Protein AF-A0A561UF51-F1 (afdb_monomer_lite)

Secondary structure (DSSP, 8-state):
------------------SS-SSHHHHHHHHHHHHHHHHHHHHHHHHHTTTTT---HHHHHHHHHHHHHHHHHHTTSTT-HHHHHHHHHHHHHHHHHHTTSPP--HHHHHHHHHHHHHHHH--

Organism: NCBI:txid281105

Structure (mmCIF, N/CA/C/O backbone):
data_AF-A0A561UF51-F1
#
_entry.id   AF-A0A561UF51-F1
#
loop_
_atom_site.group_PDB
_atom_site.id
_at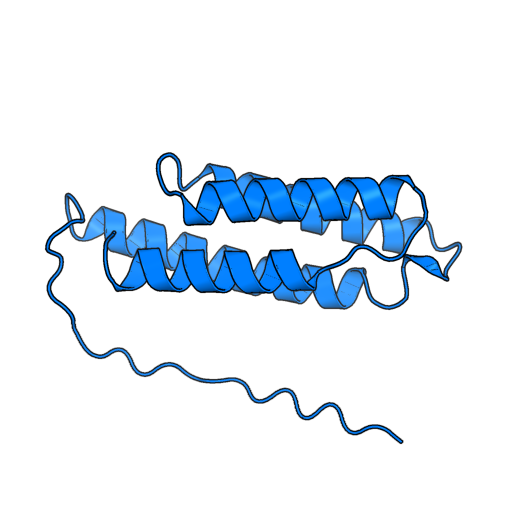om_site.type_symbol
_atom_site.label_atom_id
_atom_site.label_alt_id
_atom_site.label_comp_id
_atom_sit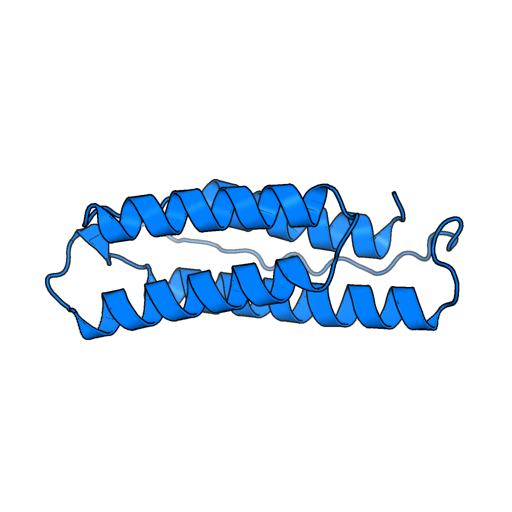e.label_asym_id
_atom_site.label_entity_id
_atom_site.label_seq_id
_atom_site.pdbx_PDB_ins_code
_atom_site.Cartn_x
_atom_site.Cartn_y
_atom_site.Cartn_z
_atom_site.occupancy
_atom_site.B_iso_or_equiv
_atom_site.auth_seq_id
_atom_site.auth_comp_id
_atom_site.auth_asym_id
_atom_site.auth_atom_id
_atom_site.pdbx_PDB_model_num
ATOM 1 N N . MET A 1 1 ? -5.240 -25.167 14.146 1.00 34.94 1 MET A N 1
ATOM 2 C CA . MET A 1 1 ? -3.819 -24.796 13.967 1.00 34.94 1 MET A CA 1
ATOM 3 C C . MET A 1 1 ? -3.512 -24.758 12.472 1.00 34.94 1 MET A C 1
ATOM 5 O O . MET A 1 1 ? -3.312 -25.808 11.881 1.00 34.94 1 MET A O 1
ATOM 9 N N . ARG A 1 2 ? -3.566 -23.586 11.826 1.00 43.59 2 ARG A N 1
ATOM 10 C CA . ARG A 1 2 ? -3.136 -23.414 10.426 1.00 43.59 2 ARG A CA 1
ATOM 11 C C . ARG A 1 2 ? -1.744 -22.797 10.464 1.00 43.59 2 ARG A C 1
ATOM 13 O O . ARG A 1 2 ? -1.592 -21.676 10.934 1.00 43.59 2 ARG A O 1
ATOM 20 N N . ARG A 1 3 ? -0.732 -23.563 10.059 1.00 45.59 3 ARG A N 1
ATOM 21 C CA . ARG A 1 3 ? 0.633 -23.061 9.895 1.00 45.59 3 ARG A CA 1
ATOM 22 C C . ARG A 1 3 ? 0.652 -22.204 8.632 1.00 45.59 3 ARG A C 1
ATOM 24 O O . ARG A 1 3 ? 0.570 -22.743 7.536 1.00 45.59 3 ARG A O 1
ATOM 31 N N . LEU A 1 4 ? 0.706 -20.887 8.793 1.00 52.00 4 LEU A N 1
ATOM 32 C CA . LEU A 1 4 ? 1.064 -19.978 7.709 1.00 52.00 4 LEU A CA 1
ATOM 33 C C . LEU A 1 4 ? 2.584 -20.063 7.551 1.00 52.00 4 LEU A C 1
ATOM 35 O O . LEU A 1 4 ? 3.334 -19.411 8.269 1.00 52.00 4 LEU A O 1
ATOM 39 N N . ALA A 1 5 ? 3.035 -20.956 6.674 1.00 47.91 5 ALA A N 1
ATOM 40 C CA . ALA A 1 5 ? 4.410 -20.974 6.202 1.00 47.91 5 ALA A CA 1
ATOM 41 C C . ALA A 1 5 ? 4.542 -19.901 5.111 1.00 47.91 5 ALA A C 1
ATOM 43 O O . ALA A 1 5 ? 4.355 -20.181 3.931 1.00 47.91 5 ALA A O 1
ATOM 44 N N . GLY A 1 6 ? 4.789 -18.656 5.519 1.00 39.03 6 GLY A N 1
ATOM 45 C CA . GLY A 1 6 ? 5.197 -17.589 4.607 1.00 39.03 6 GLY A CA 1
ATOM 46 C C . GLY A 1 6 ? 6.675 -17.766 4.273 1.00 39.03 6 GLY A C 1
ATOM 47 O O . GLY A 1 6 ? 7.535 -17.391 5.064 1.00 39.03 6 GLY A O 1
ATOM 48 N N . GLY A 1 7 ? 6.971 -18.411 3.145 1.00 41.28 7 GLY A N 1
ATOM 49 C CA . GLY A 1 7 ? 8.329 -18.503 2.617 1.00 41.28 7 GLY A CA 1
ATOM 50 C C . GLY A 1 7 ? 8.749 -17.162 2.023 1.00 41.28 7 GLY A C 1
ATOM 51 O O . GLY A 1 7 ? 8.108 -16.672 1.099 1.00 41.28 7 GLY A O 1
ATOM 52 N N . VAL A 1 8 ? 9.824 -16.574 2.545 1.00 52.50 8 VAL A N 1
ATOM 53 C CA . VAL A 1 8 ? 10.473 -15.402 1.948 1.00 52.50 8 VAL A CA 1
ATOM 54 C C . VAL A 1 8 ? 11.267 -15.891 0.738 1.00 52.50 8 VAL A C 1
ATOM 56 O O . VAL A 1 8 ? 12.303 -16.539 0.890 1.00 52.50 8 VAL A O 1
ATOM 59 N N . ALA A 1 9 ? 10.769 -15.630 -0.469 1.00 51.19 9 ALA A N 1
ATOM 60 C CA . ALA A 1 9 ? 11.519 -15.889 -1.690 1.00 51.19 9 ALA A CA 1
ATOM 61 C C . ALA A 1 9 ? 12.584 -14.793 -1.863 1.00 51.19 9 ALA A C 1
ATOM 63 O O . ALA A 1 9 ? 12.288 -13.680 -2.290 1.00 51.19 9 ALA A O 1
ATOM 64 N N . LEU A 1 10 ? 13.834 -15.099 -1.510 1.00 53.19 10 LEU A N 1
ATOM 65 C CA . LEU A 1 10 ? 14.988 -14.273 -1.865 1.00 53.19 10 LEU A CA 1
ATOM 66 C C . LEU A 1 10 ? 15.264 -14.452 -3.365 1.00 53.19 10 LEU A C 1
ATOM 68 O O . LEU A 1 10 ? 15.810 -15.473 -3.784 1.00 53.19 10 LEU A O 1
ATOM 72 N N . LEU A 1 11 ? 14.857 -13.480 -4.182 1.00 56.28 11 LEU A N 1
ATOM 73 C CA . LEU A 1 11 ? 15.161 -13.459 -5.613 1.00 56.28 11 LEU A CA 1
ATOM 74 C C . LEU A 1 11 ? 16.649 -13.139 -5.819 1.00 56.28 11 LEU A C 1
ATOM 76 O O . LEU A 1 11 ? 17.132 -12.069 -5.449 1.00 56.28 11 LEU A O 1
ATOM 80 N N . ALA A 1 12 ? 17.378 -14.087 -6.408 1.00 44.81 12 ALA A N 1
ATOM 81 C CA . ALA A 1 12 ? 18.753 -13.897 -6.849 1.00 44.81 12 ALA A CA 1
ATOM 82 C C . ALA A 1 12 ? 18.795 -12.901 -8.021 1.00 44.81 12 ALA A C 1
ATOM 84 O O . ALA A 1 12 ? 18.121 -13.096 -9.032 1.00 44.81 12 ALA A O 1
ATOM 85 N N . LEU A 1 13 ? 19.601 -11.843 -7.890 1.00 52.44 13 LEU A N 1
ATOM 86 C CA . LEU A 1 13 ? 19.867 -10.880 -8.959 1.00 52.44 13 LEU A CA 1
ATOM 87 C C . LEU A 1 13 ? 20.681 -11.548 -10.075 1.00 52.44 13 LEU A C 1
ATOM 89 O O . LEU A 1 13 ? 21.902 -11.666 -9.982 1.00 52.44 13 LEU A O 1
ATOM 93 N N . VAL A 1 14 ? 20.003 -11.967 -11.142 1.00 51.81 14 VAL A N 1
ATOM 94 C CA . VAL A 1 14 ? 20.636 -12.320 -12.417 1.00 51.81 14 VAL A CA 1
ATOM 95 C C . VAL A 1 14 ? 20.596 -11.073 -13.294 1.00 51.81 14 VAL A C 1
ATOM 97 O O . VAL A 1 14 ? 19.526 -10.541 -13.576 1.00 51.81 14 VAL A O 1
ATOM 100 N N . GLY A 1 15 ? 21.773 -10.565 -13.664 1.00 57.12 15 GLY A N 1
ATOM 101 C CA . GLY A 1 15 ? 21.909 -9.350 -14.463 1.00 57.12 15 GLY A CA 1
ATOM 102 C C . GLY A 1 15 ? 21.207 -9.480 -15.813 1.00 57.12 15 GLY A C 1
ATOM 103 O O . GLY A 1 15 ? 21.576 -10.328 -16.623 1.00 57.12 15 GLY A O 1
ATOM 104 N N . ALA A 1 16 ? 20.227 -8.613 -16.060 1.00 44.12 16 ALA A N 1
ATOM 105 C CA . ALA A 1 16 ? 19.596 -8.434 -17.357 1.00 44.12 16 ALA A CA 1
ATOM 106 C C . ALA A 1 16 ? 19.846 -7.001 -17.841 1.00 44.12 16 ALA A C 1
ATOM 108 O O . ALA A 1 16 ? 19.808 -6.040 -17.072 1.00 44.12 16 ALA A O 1
ATOM 109 N N . ALA A 1 17 ? 20.195 -6.894 -19.119 1.00 45.38 17 ALA A N 1
ATOM 110 C CA . ALA A 1 17 ? 20.582 -5.669 -19.795 1.00 45.38 17 ALA A CA 1
ATOM 111 C C . ALA A 1 17 ? 19.557 -4.542 -19.585 1.00 45.38 17 ALA A C 1
ATOM 113 O O . ALA A 1 17 ? 18.378 -4.701 -19.880 1.00 45.38 17 ALA A O 1
ATOM 114 N N . LEU A 1 18 ? 20.044 -3.384 -19.130 1.00 48.47 18 LEU A N 1
ATOM 115 C CA . LEU A 1 18 ? 19.302 -2.135 -18.912 1.00 48.47 18 LEU A CA 1
ATOM 116 C C . LEU A 1 18 ? 18.869 -1.468 -20.237 1.00 48.47 18 LEU A C 1
ATOM 118 O O . LEU A 1 18 ? 19.109 -0.280 -20.449 1.00 48.47 18 LEU A O 1
ATOM 122 N N . VAL A 1 19 ? 18.245 -2.205 -21.154 1.00 45.69 19 VAL A N 1
ATOM 123 C CA . VAL A 1 19 ? 17.641 -1.634 -22.366 1.00 45.69 19 VAL A CA 1
ATOM 124 C C . VAL A 1 19 ? 16.275 -1.042 -22.016 1.00 45.69 19 VAL A C 1
ATOM 126 O O . VAL A 1 19 ? 15.239 -1.598 -22.337 1.00 45.69 19 VAL A O 1
ATOM 129 N N . GLY A 1 20 ? 16.274 0.083 -21.296 1.00 46.59 20 GLY A N 1
ATOM 130 C CA . GLY A 1 20 ? 15.031 0.799 -20.978 1.00 46.59 20 GLY A CA 1
ATOM 131 C C . GLY A 1 20 ? 15.117 1.844 -19.866 1.00 46.59 20 GLY A C 1
ATOM 132 O O . GLY A 1 20 ? 14.272 2.732 -19.804 1.00 46.59 20 GLY A O 1
ATOM 133 N N . CYS A 1 21 ? 16.145 1.812 -19.011 1.00 49.78 21 CYS A N 1
ATOM 134 C CA . CYS A 1 21 ? 16.376 2.887 -18.044 1.00 49.78 21 CYS A CA 1
ATOM 135 C C . CYS A 1 21 ? 17.340 3.923 -18.625 1.00 49.78 21 CYS A C 1
ATOM 137 O O . CYS A 1 21 ? 18.537 3.669 -18.762 1.00 49.78 21 CYS A O 1
ATOM 139 N N . SER A 1 22 ? 16.835 5.123 -18.904 1.00 52.09 22 SER A N 1
ATOM 140 C CA . SER A 1 22 ? 17.671 6.316 -19.012 1.00 52.09 22 SER A CA 1
ATOM 141 C C . SER A 1 22 ? 18.477 6.463 -17.714 1.00 52.09 22 SER A C 1
ATOM 143 O O . SER A 1 22 ? 17.954 6.883 -16.689 1.00 52.09 22 SER A O 1
ATOM 145 N N . SER A 1 23 ? 19.761 6.094 -17.761 1.00 55.84 23 SER A N 1
ATOM 146 C CA . SER A 1 23 ? 20.752 6.091 -16.670 1.00 55.84 23 SER A CA 1
ATOM 147 C C . SER A 1 23 ? 20.546 5.059 -15.542 1.00 55.84 23 SER A C 1
ATOM 149 O O . SER A 1 23 ? 19.453 4.853 -15.019 1.00 55.84 23 SER A O 1
ATOM 151 N N . ALA A 1 24 ? 21.652 4.456 -15.089 1.00 63.53 24 ALA A N 1
ATOM 152 C CA . ALA A 1 24 ? 21.702 3.573 -13.915 1.00 63.53 24 ALA A CA 1
ATOM 153 C C . ALA A 1 24 ? 21.112 4.222 -12.643 1.00 63.53 24 ALA A C 1
ATOM 155 O O . ALA A 1 24 ? 20.600 3.526 -11.769 1.00 63.53 24 ALA A O 1
ATOM 156 N N . GLN A 1 25 ? 21.125 5.557 -12.568 1.00 66.75 25 GLN A N 1
ATOM 157 C CA . GLN A 1 25 ? 20.526 6.343 -11.490 1.00 66.75 25 GLN A CA 1
ATOM 158 C C . GLN A 1 25 ? 19.020 6.073 -11.349 1.00 66.75 25 GLN A C 1
ATOM 160 O O . GLN A 1 25 ? 18.518 5.931 -10.236 1.00 66.75 25 GLN A O 1
ATOM 165 N N . GLN A 1 26 ? 18.301 5.956 -12.469 1.00 69.31 26 GLN A N 1
ATOM 166 C CA . GLN A 1 26 ? 16.856 5.741 -12.469 1.00 69.31 26 GLN A CA 1
ATOM 167 C C . GLN A 1 26 ? 16.493 4.315 -12.046 1.00 69.31 26 GLN A C 1
ATOM 169 O O . GLN A 1 26 ? 15.541 4.129 -11.290 1.00 69.31 26 GLN A O 1
ATOM 174 N N . ALA A 1 27 ? 17.294 3.324 -12.443 1.00 72.50 27 ALA A N 1
ATOM 175 C CA . ALA A 1 27 ? 17.143 1.948 -11.972 1.00 72.50 27 ALA A CA 1
ATOM 176 C C . ALA A 1 27 ? 17.362 1.843 -10.451 1.00 72.50 27 ALA A C 1
ATOM 178 O O . ALA A 1 27 ? 16.579 1.201 -9.753 1.00 72.50 27 ALA A O 1
ATOM 179 N N . VAL A 1 28 ? 18.368 2.544 -9.910 1.00 78.06 28 VAL A N 1
ATOM 180 C CA . VAL A 1 28 ? 18.611 2.617 -8.457 1.00 78.06 28 VAL A CA 1
ATOM 181 C C . VAL A 1 28 ? 17.444 3.294 -7.728 1.00 78.06 28 VAL A C 1
ATOM 183 O O . VAL A 1 28 ? 17.007 2.802 -6.686 1.00 78.06 28 VAL A O 1
ATOM 186 N N . SER A 1 29 ? 16.897 4.386 -8.271 1.00 80.62 29 SER A N 1
ATOM 187 C CA . SER A 1 29 ? 15.708 5.042 -7.712 1.00 80.62 29 SER A CA 1
ATOM 188 C C . SER A 1 29 ? 14.466 4.143 -7.753 1.00 80.62 29 SER A C 1
ATOM 190 O O . SER A 1 29 ? 13.758 4.069 -6.752 1.00 80.62 29 SER A O 1
ATOM 192 N N . CYS A 1 30 ? 14.233 3.420 -8.855 1.00 81.31 30 CYS A N 1
ATOM 193 C CA . CYS A 1 30 ? 13.125 2.464 -8.982 1.00 81.31 30 CYS A CA 1
ATOM 194 C C . CYS A 1 30 ? 13.263 1.337 -7.956 1.00 81.31 30 CYS A C 1
ATOM 196 O O . CYS A 1 30 ? 12.332 1.078 -7.202 1.00 81.31 30 CYS A O 1
ATOM 198 N N . GLY A 1 31 ? 14.452 0.732 -7.849 1.00 82.50 31 GLY A N 1
ATOM 199 C CA . GLY A 1 31 ? 14.730 -0.324 -6.876 1.00 82.50 31 GLY A CA 1
ATOM 200 C C . GLY A 1 31 ? 14.538 0.135 -5.429 1.00 82.50 31 GLY A C 1
ATOM 201 O O . GLY A 1 31 ? 13.921 -0.572 -4.636 1.00 82.50 31 GLY A O 1
ATOM 202 N N . LYS A 1 32 ? 14.989 1.348 -5.080 1.00 86.25 32 LYS A N 1
ATOM 203 C CA . LYS A 1 32 ? 14.767 1.913 -3.740 1.00 86.25 32 LYS A CA 1
ATOM 204 C C . LYS A 1 32 ? 13.280 2.111 -3.440 1.00 86.25 32 LYS A C 1
ATOM 206 O O . LYS A 1 32 ? 12.844 1.786 -2.338 1.00 86.25 32 LYS A O 1
ATOM 211 N N . THR A 1 33 ? 12.509 2.615 -4.402 1.00 87.25 33 THR A N 1
ATOM 212 C CA . THR A 1 33 ? 11.056 2.753 -4.245 1.00 87.25 33 THR A CA 1
ATOM 213 C C . THR A 1 33 ? 10.370 1.387 -4.169 1.00 87.25 33 THR A C 1
ATOM 215 O O . THR A 1 33 ? 9.515 1.207 -3.314 1.00 87.25 33 THR A O 1
ATOM 218 N N . ALA A 1 34 ? 10.782 0.397 -4.965 1.00 86.44 34 ALA A N 1
ATOM 219 C CA . ALA A 1 34 ? 10.243 -0.963 -4.896 1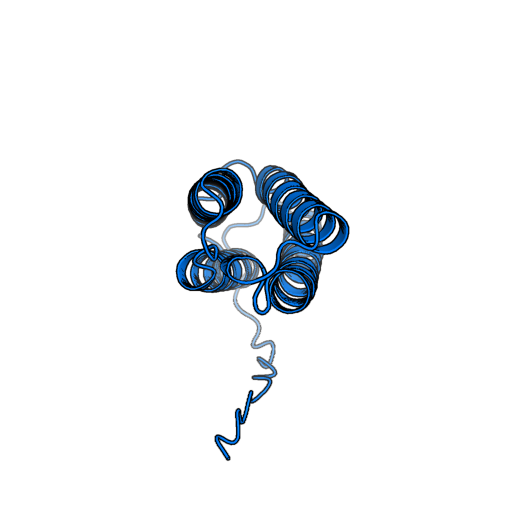.00 86.44 34 ALA A CA 1
ATOM 220 C C . ALA A 1 34 ? 10.490 -1.624 -3.525 1.00 86.44 34 ALA A C 1
ATOM 222 O O . ALA A 1 34 ? 9.597 -2.272 -2.988 1.00 86.44 34 ALA A O 1
ATOM 223 N N . ILE A 1 35 ? 11.665 -1.415 -2.918 1.00 86.62 35 ILE A N 1
ATOM 224 C CA . ILE A 1 35 ? 11.954 -1.880 -1.548 1.00 86.62 35 ILE A CA 1
ATOM 225 C C . ILE A 1 35 ? 11.062 -1.168 -0.522 1.00 86.62 35 ILE A C 1
ATOM 227 O O . ILE A 1 35 ? 10.559 -1.813 0.395 1.00 86.62 35 ILE A O 1
ATOM 231 N N . SER A 1 36 ? 10.854 0.144 -0.678 1.00 89.62 36 SER A N 1
ATOM 232 C CA . SER A 1 36 ? 9.946 0.920 0.182 1.00 89.62 36 SER A CA 1
ATOM 233 C C . SER A 1 36 ? 8.517 0.375 0.106 1.00 89.62 36 SER A C 1
ATOM 235 O O . SER A 1 36 ? 7.931 0.049 1.132 1.00 89.62 36 SER A O 1
ATOM 237 N N . ILE A 1 37 ? 8.020 0.141 -1.112 1.00 89.12 37 ILE A N 1
ATOM 238 C CA . ILE A 1 37 ? 6.714 -0.470 -1.389 1.00 89.12 37 ILE A CA 1
ATOM 239 C C . ILE A 1 37 ? 6.596 -1.849 -0.731 1.00 89.12 37 ILE A C 1
ATOM 241 O O . ILE A 1 37 ? 5.587 -2.136 -0.094 1.00 89.12 37 ILE A O 1
ATOM 245 N N . ALA A 1 38 ? 7.619 -2.701 -0.844 1.00 89.50 38 ALA A N 1
ATOM 246 C CA . ALA A 1 38 ? 7.605 -4.024 -0.221 1.00 89.50 38 ALA A CA 1
ATOM 247 C C . ALA A 1 38 ? 7.507 -3.942 1.314 1.00 89.50 38 ALA A C 1
ATOM 249 O O . ALA A 1 38 ? 6.736 -4.689 1.917 1.00 89.50 38 ALA A O 1
ATOM 250 N N . GLY A 1 39 ? 8.244 -3.016 1.939 1.00 90.12 39 GLY A N 1
ATOM 251 C CA . GLY A 1 39 ? 8.131 -2.746 3.376 1.00 90.12 39 GLY A CA 1
ATOM 252 C C . GLY A 1 39 ? 6.744 -2.230 3.764 1.00 90.12 39 GLY A C 1
ATOM 253 O O . GLY A 1 39 ? 6.139 -2.724 4.711 1.00 90.12 39 GLY A O 1
ATOM 254 N N . ASP A 1 40 ? 6.193 -1.310 2.976 1.00 91.56 40 ASP A N 1
ATOM 255 C CA . ASP A 1 40 ? 4.876 -0.718 3.215 1.00 91.56 40 ASP A CA 1
ATOM 256 C C . ASP A 1 40 ? 3.734 -1.736 3.079 1.00 91.56 40 ASP A C 1
ATOM 258 O O . ASP A 1 40 ? 2.780 -1.700 3.856 1.00 91.56 40 ASP A O 1
ATOM 262 N N . VAL A 1 41 ? 3.830 -2.688 2.143 1.00 92.31 41 VAL A N 1
ATOM 263 C CA . VAL A 1 41 ? 2.883 -3.814 2.031 1.00 92.31 41 VAL A CA 1
ATOM 264 C C . VAL A 1 41 ? 2.948 -4.714 3.268 1.00 92.31 41 VAL A C 1
ATOM 266 O O . VAL A 1 41 ? 1.917 -5.219 3.720 1.00 92.31 41 VAL A O 1
ATOM 269 N N . GLN A 1 42 ? 4.137 -4.894 3.843 1.00 90.94 42 GLN A N 1
ATOM 270 C CA . GLN A 1 42 ? 4.331 -5.690 5.052 1.00 90.94 42 GLN A CA 1
ATOM 271 C C . GLN A 1 42 ? 3.689 -5.009 6.273 1.00 90.94 42 GLN A C 1
ATOM 273 O O . GLN A 1 42 ? 2.851 -5.617 6.945 1.00 90.94 42 GLN A O 1
ATOM 278 N N . ASP A 1 43 ? 3.974 -3.719 6.478 1.00 89.38 43 ASP A N 1
ATOM 279 C CA . ASP A 1 43 ? 3.351 -2.887 7.520 1.00 89.38 43 ASP A CA 1
ATOM 280 C C . ASP A 1 43 ? 1.817 -2.835 7.365 1.00 89.38 43 ASP A C 1
ATOM 282 O O . ASP A 1 43 ? 1.048 -2.878 8.339 1.00 89.38 43 ASP A O 1
ATOM 286 N N . LEU A 1 44 ? 1.341 -2.775 6.119 1.00 91.56 44 LEU A N 1
ATOM 287 C CA . LEU A 1 44 ? -0.078 -2.815 5.797 1.00 91.56 44 LEU A CA 1
ATOM 288 C C . LEU A 1 44 ? -0.719 -4.146 6.213 1.00 91.56 44 LEU A C 1
ATOM 290 O O . LEU A 1 44 ? -1.773 -4.127 6.849 1.00 91.56 44 LEU A O 1
ATOM 294 N N . GLY A 1 45 ? -0.092 -5.285 5.913 1.00 91.12 45 GLY A N 1
ATOM 295 C CA . GLY A 1 45 ? -0.585 -6.606 6.320 1.00 91.12 45 GLY A CA 1
ATOM 296 C C . GLY A 1 45 ? -0.740 -6.741 7.839 1.00 91.12 45 GLY A C 1
ATOM 297 O O . GLY A 1 45 ? -1.781 -7.195 8.337 1.00 91.12 45 GLY A O 1
ATOM 298 N N . ASP A 1 46 ? 0.250 -6.259 8.588 1.00 89.88 46 ASP A N 1
ATOM 299 C CA . ASP A 1 46 ? 0.242 -6.293 10.052 1.00 89.88 46 ASP A CA 1
ATOM 300 C C . ASP A 1 46 ? -0.846 -5.389 10.650 1.00 89.88 46 ASP A C 1
ATOM 302 O O . ASP A 1 46 ? -1.560 -5.767 11.592 1.00 89.88 46 ASP A O 1
ATOM 306 N N . SER A 1 47 ? -1.023 -4.189 10.089 1.00 89.81 47 SER A N 1
ATOM 307 C CA . SER A 1 47 ? -2.054 -3.256 10.551 1.00 89.81 47 SER A CA 1
ATOM 308 C C . SER A 1 47 ? -3.467 -3.747 10.212 1.00 89.81 47 SER A C 1
ATOM 310 O O . SER A 1 47 ? -4.342 -3.717 11.084 1.00 89.81 47 SER A O 1
ATOM 312 N N . ALA A 1 48 ? -3.673 -4.266 8.997 1.00 88.00 48 ALA A N 1
ATOM 313 C CA . ALA A 1 48 ? -4.969 -4.690 8.470 1.00 88.00 48 ALA A CA 1
ATOM 314 C C . ALA A 1 48 ? -5.476 -6.011 9.062 1.00 88.00 48 ALA A C 1
ATOM 316 O O . ALA A 1 48 ? -6.642 -6.368 8.874 1.00 88.00 48 ALA A O 1
ATOM 317 N N . THR A 1 49 ? -4.639 -6.761 9.780 1.00 86.81 49 THR A N 1
ATOM 318 C CA . THR A 1 49 ? -5.054 -8.017 10.413 1.00 86.81 49 THR A CA 1
ATOM 319 C C . THR A 1 49 ? -6.267 -7.790 11.326 1.00 86.81 49 THR A C 1
ATOM 321 O O . THR A 1 49 ? -6.197 -7.065 12.320 1.00 86.81 49 THR A O 1
ATOM 324 N N . ASN A 1 50 ? -7.392 -8.428 10.974 1.00 81.94 50 ASN A N 1
ATOM 325 C CA . ASN A 1 50 ? -8.699 -8.325 11.636 1.00 81.94 50 ASN A CA 1
ATOM 326 C C . ASN A 1 50 ? -9.310 -6.910 11.705 1.00 81.94 50 ASN A C 1
ATOM 328 O O . ASN A 1 50 ? -10.230 -6.686 12.492 1.00 81.94 50 ASN A O 1
ATOM 332 N N . VAL A 1 51 ? -8.858 -5.956 10.886 1.00 84.19 51 VAL A N 1
ATOM 333 C CA . VAL A 1 51 ? -9.320 -4.559 10.955 1.00 84.19 51 VAL A CA 1
ATOM 334 C C . VAL A 1 51 ? -10.822 -4.398 10.667 1.00 84.19 51 VAL A C 1
ATOM 336 O O . VAL A 1 51 ? -11.460 -3.523 11.248 1.00 84.19 51 VAL A O 1
ATOM 339 N N . GLY A 1 52 ? -11.417 -5.275 9.851 1.00 77.75 52 GLY A N 1
ATOM 340 C CA . GLY A 1 52 ? -12.864 -5.301 9.589 1.00 77.75 52 GLY A CA 1
ATOM 341 C C . GLY A 1 52 ? -13.719 -5.889 10.721 1.00 77.75 52 GLY A C 1
ATOM 342 O O . GLY A 1 52 ? -14.930 -5.711 10.728 1.00 77.75 52 GLY A O 1
ATOM 343 N N . GLN A 1 53 ? -13.112 -6.585 11.687 1.00 79.12 53 GLN A N 1
ATOM 344 C CA . GLN A 1 53 ? -13.825 -7.241 12.797 1.00 79.12 53 GLN A CA 1
ATOM 345 C C . GLN A 1 53 ? -13.697 -6.484 14.125 1.00 79.12 53 GLN A C 1
ATOM 347 O O . GLN A 1 53 ? -14.391 -6.788 15.092 1.00 79.12 53 GLN A O 1
ATOM 352 N N . LEU A 1 54 ? -12.793 -5.509 14.190 1.00 66.56 54 LEU A N 1
ATOM 353 C CA . LEU A 1 54 ? -12.478 -4.765 15.402 1.00 66.56 54 LEU A CA 1
ATOM 354 C C . LEU A 1 54 ? -13.173 -3.405 15.380 1.00 66.56 54 LEU A C 1
ATOM 356 O O . LEU A 1 54 ? -13.263 -2.786 14.330 1.00 66.56 54 LEU A O 1
ATOM 360 N N . THR A 1 55 ? -13.614 -2.902 16.536 1.00 74.50 55 THR A N 1
ATOM 361 C CA . THR A 1 55 ? -14.001 -1.488 16.733 1.00 74.50 55 THR A CA 1
ATOM 362 C C . THR A 1 55 ? -12.795 -0.583 17.019 1.00 74.50 55 THR A C 1
ATOM 364 O O . THR A 1 55 ? -12.960 0.604 17.290 1.00 74.50 55 THR A O 1
ATOM 367 N N . ASP A 1 56 ? -11.579 -1.133 16.939 1.00 81.88 56 ASP A N 1
ATOM 368 C CA . ASP A 1 56 ? -10.311 -0.455 17.209 1.00 81.88 56 ASP A CA 1
ATOM 369 C C . ASP A 1 56 ? -10.017 0.622 16.150 1.00 81.88 56 ASP A C 1
ATOM 371 O O . ASP A 1 56 ? -9.433 0.369 15.093 1.00 81.88 56 ASP A O 1
ATOM 375 N N . GLN A 1 57 ? -10.431 1.850 16.465 1.00 85.38 57 GLN A N 1
ATOM 376 C CA . GLN A 1 57 ? -10.206 3.044 15.654 1.00 85.38 57 GLN A CA 1
ATOM 377 C C . GLN A 1 57 ? -8.713 3.286 15.392 1.00 85.38 57 GLN A C 1
ATOM 379 O O . GLN A 1 57 ? -8.348 3.678 14.288 1.00 85.38 57 GLN A O 1
ATOM 384 N N . ALA A 1 58 ? -7.839 3.030 16.371 1.00 88.75 58 ALA A N 1
ATOM 385 C CA . ALA A 1 58 ? -6.406 3.266 16.220 1.00 88.75 58 ALA A CA 1
ATOM 386 C C . ALA A 1 58 ? -5.796 2.313 15.187 1.00 88.75 58 ALA A C 1
ATOM 388 O O . ALA A 1 58 ? -4.963 2.720 14.378 1.00 88.75 58 ALA A O 1
ATOM 389 N N . ARG A 1 59 ? -6.240 1.053 15.165 1.00 88.75 59 ARG A N 1
ATOM 390 C CA . ARG A 1 59 ? -5.833 0.096 14.131 1.00 88.75 59 ARG A CA 1
ATOM 391 C C . ARG A 1 59 ? -6.341 0.492 12.748 1.00 88.75 59 ARG A C 1
ATOM 393 O O . ARG A 1 59 ? -5.549 0.467 11.813 1.00 88.75 59 ARG A O 1
ATOM 400 N N . ARG A 1 60 ? -7.606 0.913 12.622 1.00 89.25 60 ARG A N 1
ATOM 401 C CA . ARG A 1 60 ? -8.142 1.406 11.338 1.00 89.25 60 ARG A CA 1
ATOM 402 C C . ARG A 1 60 ? -7.345 2.590 10.802 1.00 89.25 60 ARG A C 1
ATOM 404 O O . ARG A 1 60 ? -7.020 2.600 9.622 1.00 89.25 60 ARG A O 1
ATOM 411 N N . GLN A 1 61 ? -7.006 3.549 11.665 1.00 91.69 61 GLN A N 1
ATOM 412 C CA . GLN A 1 61 ? -6.185 4.701 11.283 1.00 91.69 61 GLN A CA 1
ATOM 413 C C . GLN A 1 61 ? -4.801 4.258 10.798 1.00 91.69 61 GLN A C 1
ATOM 415 O O . GLN A 1 61 ? -4.409 4.630 9.701 1.00 91.69 61 GLN A O 1
ATOM 420 N N . ARG A 1 62 ? -4.118 3.353 11.518 1.00 92.38 62 ARG A N 1
ATOM 421 C CA . ARG A 1 62 ? -2.829 2.805 11.055 1.00 92.38 62 ARG A CA 1
ATOM 422 C C . ARG A 1 62 ? -2.925 2.117 9.692 1.00 92.38 62 ARG A C 1
ATOM 424 O O . ARG A 1 62 ? -2.033 2.282 8.870 1.00 92.38 62 ARG A O 1
ATOM 431 N N . THR A 1 63 ? -3.993 1.361 9.436 1.00 93.12 63 THR A N 1
ATOM 432 C CA . THR A 1 63 ? -4.214 0.736 8.122 1.00 93.12 63 THR A CA 1
ATOM 433 C C . THR A 1 63 ? -4.479 1.773 7.034 1.00 93.12 63 THR A C 1
ATOM 435 O O . THR A 1 63 ? -3.950 1.644 5.933 1.00 93.12 63 THR A O 1
ATOM 438 N N . ALA A 1 64 ? -5.256 2.818 7.330 1.00 93.31 64 ALA A N 1
ATOM 439 C CA . ALA A 1 64 ? -5.492 3.916 6.397 1.00 93.31 64 ALA A CA 1
ATOM 440 C C . ALA A 1 64 ? -4.192 4.666 6.061 1.00 93.31 64 ALA A C 1
ATOM 442 O O . ALA A 1 64 ? -3.934 4.940 4.889 1.00 93.31 64 ALA A O 1
ATOM 443 N N . ASP A 1 65 ? -3.353 4.929 7.065 1.00 94.88 65 ASP A N 1
ATOM 444 C CA . ASP A 1 65 ? -2.051 5.577 6.900 1.00 94.88 65 ASP A CA 1
ATOM 445 C C . ASP A 1 65 ? -1.094 4.716 6.066 1.00 94.88 65 ASP A C 1
ATOM 447 O O . ASP A 1 65 ? -0.451 5.227 5.150 1.00 94.88 65 ASP A O 1
ATOM 451 N N . ALA A 1 66 ? -1.046 3.404 6.321 1.00 94.56 66 ALA A N 1
ATOM 452 C CA . ALA A 1 66 ? -0.240 2.468 5.539 1.00 94.56 66 ALA A CA 1
ATOM 453 C C . ALA A 1 66 ? -0.686 2.420 4.067 1.00 94.56 66 ALA A C 1
ATOM 455 O O . ALA A 1 66 ? 0.141 2.521 3.163 1.00 94.56 66 ALA A O 1
ATOM 456 N N . LEU A 1 67 ? -2.000 2.359 3.810 1.00 94.94 67 LEU A N 1
ATOM 457 C CA . LEU A 1 67 ? -2.548 2.446 2.452 1.00 94.94 67 LEU A CA 1
ATOM 458 C C . LEU A 1 67 ? -2.183 3.772 1.782 1.00 94.94 67 LEU A C 1
ATOM 460 O O . LEU A 1 67 ? -1.780 3.795 0.624 1.00 94.94 67 LEU A O 1
ATOM 464 N N . LYS A 1 68 ? -2.306 4.892 2.500 1.00 94.62 68 LYS A N 1
ATOM 465 C CA . LYS A 1 68 ? -1.948 6.205 1.961 1.00 94.62 68 LYS A CA 1
ATOM 466 C C . LYS A 1 68 ? -0.466 6.279 1.588 1.00 94.62 68 LYS A C 1
ATOM 468 O O . LYS A 1 68 ? -0.147 6.775 0.510 1.00 94.62 68 LYS A O 1
ATOM 473 N N . LYS A 1 69 ? 0.418 5.781 2.451 1.00 93.50 69 LYS A N 1
ATOM 474 C CA . LYS A 1 69 ? 1.861 5.753 2.196 1.00 93.50 69 LYS A CA 1
ATOM 475 C C . LYS A 1 69 ? 2.188 4.942 0.939 1.00 93.50 69 LYS A C 1
ATOM 477 O O . LYS A 1 69 ? 2.940 5.413 0.092 1.00 93.50 69 LYS A O 1
ATOM 482 N N . LEU A 1 70 ? 1.524 3.800 0.765 1.00 93.06 70 LEU A N 1
ATOM 483 C CA . LEU A 1 70 ? 1.693 2.949 -0.408 1.00 93.06 70 LEU A CA 1
ATOM 484 C C . LEU A 1 70 ? 1.251 3.636 -1.713 1.00 93.06 70 LEU A C 1
ATOM 486 O O . LEU A 1 70 ? 1.947 3.533 -2.722 1.00 93.06 70 LEU A O 1
ATOM 490 N N . ALA A 1 71 ? 0.142 4.386 -1.696 1.00 91.81 71 ALA A N 1
ATOM 491 C CA . ALA A 1 71 ? -0.269 5.213 -2.837 1.00 91.81 71 ALA A CA 1
ATOM 492 C C . ALA A 1 71 ? 0.742 6.335 -3.135 1.00 91.81 71 ALA A C 1
ATOM 494 O O . ALA A 1 71 ? 1.074 6.587 -4.296 1.00 91.81 71 ALA A O 1
ATOM 495 N N . ASP A 1 72 ? 1.262 6.995 -2.095 1.00 92.31 72 ASP A N 1
ATOM 496 C CA . ASP A 1 72 ? 2.262 8.055 -2.242 1.00 92.31 72 ASP A CA 1
ATOM 497 C C . ASP A 1 72 ? 3.578 7.502 -2.838 1.00 92.31 72 ASP A C 1
ATOM 499 O O . ASP A 1 72 ? 4.206 8.162 -3.670 1.00 92.31 72 ASP A O 1
ATOM 503 N N . ASP A 1 73 ? 3.978 6.280 -2.470 1.00 90.00 73 ASP A N 1
ATOM 504 C CA . ASP A 1 73 ? 5.150 5.592 -3.020 1.00 90.00 73 ASP A CA 1
ATOM 505 C C . ASP A 1 73 ? 4.933 5.107 -4.459 1.00 90.00 73 ASP A C 1
ATOM 507 O O . ASP A 1 73 ? 5.791 5.341 -5.315 1.00 90.00 73 ASP A O 1
ATOM 511 N N . ALA A 1 74 ? 3.768 4.530 -4.766 1.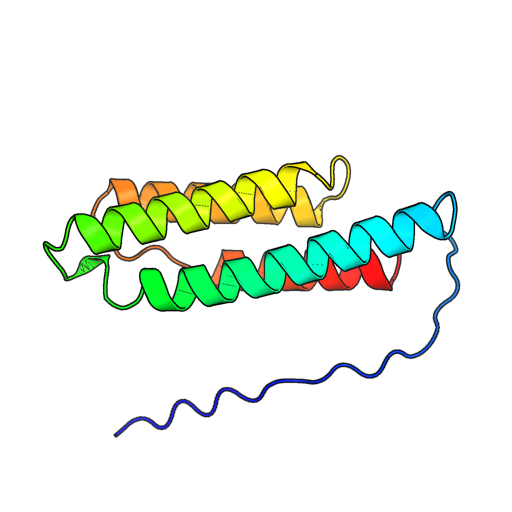00 87.94 74 ALA A N 1
ATOM 512 C CA . ALA A 1 74 ? 3.381 4.187 -6.135 1.00 87.94 74 ALA A CA 1
ATOM 513 C C . ALA A 1 74 ? 3.405 5.428 -7.048 1.00 87.94 74 ALA A C 1
ATOM 515 O O . ALA A 1 74 ? 3.950 5.400 -8.152 1.00 87.94 74 ALA A O 1
ATOM 516 N N . GLY A 1 75 ? 2.918 6.568 -6.548 1.00 86.19 75 GLY A N 1
ATOM 517 C CA . GLY A 1 75 ? 2.908 7.843 -7.264 1.00 86.19 75 GLY A CA 1
ATOM 518 C C . GLY A 1 75 ? 4.294 8.400 -7.621 1.00 86.19 75 GLY A C 1
ATOM 519 O O . GLY A 1 75 ? 4.384 9.269 -8.493 1.00 86.19 75 GLY A O 1
ATOM 520 N N . LYS A 1 76 ? 5.377 7.907 -7.002 1.00 86.94 76 LYS A N 1
ATOM 521 C CA . LYS A 1 76 ? 6.766 8.261 -7.359 1.00 86.94 76 LYS A CA 1
ATOM 522 C C . LYS A 1 76 ? 7.248 7.546 -8.624 1.00 86.94 76 LYS A C 1
ATOM 524 O O . LYS A 1 76 ? 8.235 7.976 -9.215 1.00 86.94 76 LYS A O 1
ATOM 529 N N . LEU A 1 77 ? 6.553 6.497 -9.063 1.00 84.38 77 LEU A N 1
ATOM 530 C CA . LEU A 1 77 ? 6.866 5.698 -10.251 1.00 84.38 77 LEU A CA 1
ATOM 531 C C . LEU A 1 77 ? 5.968 6.083 -11.442 1.00 84.38 77 LEU A C 1
ATOM 533 O O . LEU A 1 77 ? 5.408 5.227 -12.123 1.00 84.38 77 LEU A O 1
ATOM 537 N N . LYS A 1 78 ? 5.794 7.389 -11.690 1.00 71.75 78 LYS A N 1
ATOM 538 C CA . LYS A 1 78 ? 4.903 7.886 -12.755 1.00 71.75 78 LYS A CA 1
ATOM 539 C C . LYS A 1 78 ? 5.270 7.314 -14.129 1.00 71.75 78 LYS A C 1
ATOM 541 O O . LYS A 1 78 ? 6.441 7.300 -14.498 1.00 71.75 78 LYS A O 1
ATOM 546 N N . GLY A 1 79 ? 4.254 6.911 -14.894 1.00 76.38 79 GLY A N 1
ATOM 547 C CA . GLY A 1 79 ? 4.412 6.318 -16.228 1.00 76.38 79 GLY A CA 1
ATOM 548 C C . GLY A 1 79 ? 4.721 4.818 -16.219 1.00 76.38 79 GLY A C 1
ATOM 549 O O . GLY A 1 79 ? 4.919 4.238 -17.283 1.00 76.38 79 GLY A O 1
ATOM 550 N N . ASN A 1 80 ? 4.759 4.186 -15.042 1.00 78.25 80 ASN A N 1
ATOM 551 C CA . ASN A 1 80 ? 4.847 2.740 -14.900 1.00 78.25 80 ASN A CA 1
ATOM 552 C C . ASN A 1 80 ? 3.438 2.153 -14.707 1.00 78.25 80 ASN A C 1
ATOM 554 O O . ASN A 1 80 ? 2.785 2.439 -13.704 1.00 78.25 80 ASN A O 1
ATOM 558 N N . GLY A 1 81 ? 2.986 1.309 -15.639 1.00 83.75 81 GLY A N 1
ATOM 559 C CA . GLY A 1 81 ? 1.657 0.688 -15.569 1.00 83.75 81 GLY A CA 1
ATOM 560 C C . GLY A 1 81 ? 1.433 -0.145 -14.301 1.00 83.75 81 GLY A C 1
ATOM 561 O O . GLY A 1 81 ? 0.353 -0.094 -13.721 1.00 83.75 81 GLY A O 1
ATOM 562 N N . ALA A 1 82 ? 2.468 -0.817 -13.787 1.00 87.81 82 ALA A N 1
ATOM 563 C CA . ALA A 1 82 ? 2.361 -1.570 -12.537 1.00 87.81 82 ALA A CA 1
ATOM 564 C C . ALA A 1 82 ? 2.147 -0.650 -11.323 1.00 87.81 82 ALA A C 1
ATOM 566 O O . ALA A 1 82 ? 1.440 -1.010 -10.384 1.00 87.81 82 ALA A O 1
ATOM 567 N N . ALA A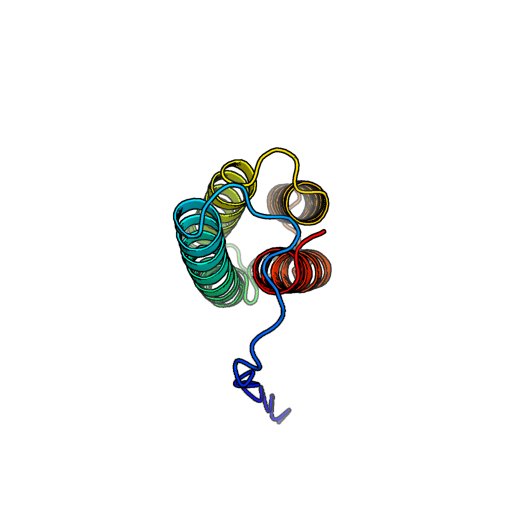 1 83 ? 2.706 0.565 -11.345 1.00 89.19 83 ALA A N 1
ATOM 568 C CA . ALA A 1 83 ? 2.469 1.550 -10.293 1.00 89.19 83 ALA A CA 1
ATOM 569 C C . ALA A 1 83 ? 1.041 2.119 -10.344 1.00 89.19 83 ALA A C 1
ATOM 571 O O . ALA A 1 83 ? 0.449 2.395 -9.302 1.00 89.19 83 ALA A O 1
ATOM 572 N N . GLU A 1 84 ? 0.463 2.257 -11.539 1.00 89.88 84 GLU A N 1
ATOM 573 C CA . GLU A 1 84 ? -0.943 2.644 -11.702 1.00 89.88 84 GLU A CA 1
ATOM 574 C C . GLU A 1 84 ? -1.892 1.558 -11.191 1.00 89.88 84 GLU A C 1
ATOM 576 O O . GLU A 1 84 ? -2.893 1.861 -10.539 1.00 89.88 84 GLU A O 1
ATOM 581 N N . ASP A 1 85 ? -1.579 0.292 -11.454 1.00 92.81 85 ASP A N 1
ATOM 582 C CA . ASP A 1 85 ? -2.364 -0.830 -10.943 1.00 92.81 85 ASP A CA 1
ATOM 583 C C . ASP A 1 85 ? -2.232 -0.968 -9.422 1.00 92.81 85 ASP A C 1
ATOM 585 O O . ASP A 1 85 ? -3.229 -1.238 -8.746 1.00 92.81 85 ASP A O 1
ATOM 589 N N . LEU A 1 86 ? -1.054 -0.667 -8.865 1.00 92.81 86 LEU A N 1
ATOM 590 C CA . LEU A 1 86 ? -0.860 -0.563 -7.420 1.00 92.81 86 LEU A CA 1
ATOM 591 C C . LEU A 1 86 ? -1.713 0.563 -6.814 1.00 92.81 86 LEU A C 1
ATOM 593 O O . LEU A 1 86 ? -2.416 0.317 -5.834 1.00 92.81 86 LEU A O 1
ATOM 597 N N . ASP A 1 87 ? -1.733 1.763 -7.406 1.00 93.94 87 ASP A N 1
ATOM 598 C CA . ASP A 1 87 ? -2.584 2.874 -6.940 1.00 93.94 87 ASP A CA 1
ATOM 599 C C . ASP A 1 87 ? -4.077 2.496 -6.971 1.00 93.94 87 ASP A C 1
ATOM 601 O O . ASP A 1 87 ? -4.799 2.719 -5.996 1.00 93.94 87 ASP A O 1
ATOM 605 N N . LYS A 1 88 ? -4.550 1.842 -8.043 1.00 94.56 88 LYS A N 1
ATOM 606 C CA . LYS A 1 88 ? -5.939 1.345 -8.131 1.00 94.56 88 LYS A CA 1
ATOM 607 C C . LYS A 1 88 ? -6.247 0.313 -7.045 1.00 94.56 88 LYS A C 1
ATOM 609 O O . LYS A 1 88 ? -7.291 0.401 -6.397 1.00 94.56 88 LYS A O 1
ATOM 614 N N . ALA A 1 89 ? -5.357 -0.655 -6.831 1.00 95.88 89 ALA A N 1
ATOM 615 C CA . ALA A 1 89 ? -5.530 -1.677 -5.804 1.00 95.88 89 ALA A CA 1
ATOM 616 C C . ALA A 1 89 ? -5.601 -1.058 -4.400 1.00 95.88 89 ALA A C 1
ATOM 618 O O . ALA A 1 89 ? -6.483 -1.404 -3.610 1.00 95.88 89 ALA A O 1
ATOM 619 N N . VAL A 1 90 ? -4.732 -0.085 -4.113 1.00 95.69 90 VAL A N 1
ATOM 620 C CA . VAL A 1 90 ? -4.734 0.658 -2.848 1.00 95.69 90 VAL A CA 1
ATOM 621 C C . VAL A 1 90 ? -6.038 1.424 -2.648 1.00 95.69 90 VAL A C 1
ATOM 623 O O . VAL A 1 90 ? -6.614 1.353 -1.563 1.00 95.69 90 VAL A O 1
ATOM 626 N N . ARG A 1 91 ? -6.559 2.104 -3.676 1.00 95.62 91 ARG A N 1
ATOM 627 C CA . ARG A 1 91 ? -7.855 2.805 -3.594 1.00 95.62 91 ARG A CA 1
ATOM 628 C C . ARG A 1 91 ? -9.010 1.857 -3.284 1.00 95.62 91 ARG A C 1
ATOM 630 O O . ARG A 1 91 ? -9.852 2.177 -2.448 1.00 95.62 91 ARG A O 1
ATOM 637 N N . ASN A 1 92 ? -9.028 0.677 -3.901 1.00 95.31 92 ASN A N 1
ATOM 638 C CA . ASN A 1 92 ? -10.045 -0.338 -3.617 1.00 95.31 92 ASN A CA 1
ATOM 639 C C . ASN A 1 92 ? -9.959 -0.828 -2.162 1.00 95.31 92 ASN A C 1
ATOM 641 O O . ASN A 1 92 ? -10.982 -0.955 -1.486 1.00 95.31 92 ASN A O 1
ATOM 645 N N . ALA A 1 93 ? -8.746 -1.040 -1.645 1.00 94.81 93 ALA A N 1
ATOM 646 C CA . ALA A 1 93 ? -8.533 -1.387 -0.243 1.00 94.81 93 ALA A CA 1
ATOM 647 C C . ALA A 1 93 ? -8.959 -0.250 0.708 1.00 94.81 93 ALA A C 1
ATOM 649 O O . ALA A 1 93 ? -9.626 -0.509 1.711 1.00 94.81 93 ALA A O 1
ATOM 650 N N . GLN A 1 94 ? -8.655 1.012 0.379 1.00 94.44 94 GLN A N 1
ATOM 651 C CA . GLN A 1 94 ? -9.117 2.184 1.135 1.00 94.44 94 GLN A CA 1
ATOM 652 C C . GLN A 1 94 ? -10.643 2.256 1.185 1.00 94.44 94 GLN A C 1
ATOM 654 O O . GLN A 1 94 ? -11.204 2.522 2.246 1.00 94.44 94 GLN A O 1
ATOM 659 N N . GLN A 1 95 ? -11.319 1.973 0.069 1.00 95.00 95 GLN A N 1
ATOM 660 C CA . GLN A 1 95 ? -12.777 1.937 0.021 1.00 95.00 95 GLN A CA 1
ATOM 661 C C . GLN A 1 95 ? -13.342 0.807 0.891 1.00 95.00 95 GLN A C 1
ATOM 663 O O . GLN A 1 95 ? -14.263 1.040 1.669 1.00 95.00 95 GLN A O 1
ATOM 668 N N . GLY A 1 96 ? -12.749 -0.390 0.841 1.00 92.31 96 GLY A N 1
ATOM 669 C CA . GLY A 1 96 ? -13.121 -1.490 1.735 1.00 92.31 96 GLY A CA 1
ATOM 670 C C . GLY A 1 96 ? -12.989 -1.113 3.214 1.00 92.31 96 GLY A C 1
ATOM 671 O O . GLY A 1 96 ? -13.894 -1.378 4.005 1.00 92.31 96 GLY A O 1
ATOM 672 N N . LEU A 1 97 ? -11.901 -0.431 3.578 1.00 91.31 97 LEU A N 1
ATOM 673 C CA . LEU A 1 97 ? -11.684 0.057 4.939 1.00 91.31 97 LEU A CA 1
ATOM 674 C C . LEU A 1 97 ? -12.697 1.145 5.341 1.00 91.31 97 LEU A C 1
ATOM 676 O O . LEU A 1 97 ? -13.205 1.114 6.462 1.00 91.31 97 LEU A O 1
ATOM 680 N N . ALA A 1 98 ? -13.006 2.085 4.442 1.00 91.06 98 ALA A N 1
ATOM 681 C CA . ALA A 1 98 ? -13.981 3.154 4.670 1.00 91.06 98 ALA A CA 1
ATOM 682 C C . ALA A 1 98 ? -15.407 2.610 4.866 1.00 91.06 98 ALA A C 1
ATOM 684 O O . ALA A 1 98 ? -16.152 3.113 5.704 1.00 91.06 98 ALA A O 1
ATOM 685 N N . ASP A 1 99 ? -15.745 1.524 4.169 1.00 91.25 99 ASP A N 1
ATOM 686 C CA . ASP A 1 99 ? -16.992 0.769 4.338 1.00 91.25 99 ASP A CA 1
ATOM 687 C C . ASP A 1 99 ? -17.040 -0.040 5.654 1.00 91.25 99 ASP A C 1
ATOM 689 O O . ASP A 1 99 ? -18.009 -0.760 5.909 1.00 91.25 99 ASP A O 1
ATOM 693 N N . GLY A 1 100 ? -15.987 0.013 6.479 1.00 88.06 100 GLY A N 1
ATOM 694 C CA . GLY A 1 100 ? -15.863 -0.770 7.710 1.00 88.06 100 GLY A CA 1
ATOM 695 C C . GLY A 1 100 ? -15.591 -2.259 7.479 1.00 88.06 100 GLY A C 1
ATOM 696 O O . GLY A 1 100 ? -15.733 -3.056 8.406 1.00 88.06 100 GLY A O 1
ATOM 697 N N . LYS A 1 101 ? -15.209 -2.652 6.259 1.00 89.69 101 LYS A N 1
ATOM 698 C CA . LYS A 1 101 ? -14.916 -4.040 5.883 1.00 89.69 101 LYS A CA 1
ATOM 699 C C . LYS A 1 101 ? -13.427 -4.341 6.047 1.00 89.69 101 LYS A C 1
ATOM 701 O O . LYS A 1 101 ? -12.591 -3.455 6.215 1.00 89.69 101 LYS A O 1
ATOM 706 N N . GLN A 1 102 ? -13.090 -5.627 5.978 1.00 90.94 102 GLN A N 1
ATOM 707 C CA . GLN A 1 102 ? -11.703 -6.051 5.820 1.00 90.94 102 GLN A CA 1
ATOM 708 C C . GLN A 1 102 ? -11.237 -5.648 4.409 1.00 90.94 102 GLN A C 1
ATOM 710 O O . GLN A 1 102 ? -11.861 -6.088 3.441 1.00 90.94 102 GLN A O 1
ATOM 715 N N . PRO A 1 103 ? -10.185 -4.824 4.266 1.00 89.56 103 PRO A N 1
ATOM 716 C CA . PRO A 1 103 ? -9.645 -4.486 2.958 1.00 89.56 103 PRO A CA 1
ATOM 717 C C . PRO A 1 103 ? -9.051 -5.735 2.294 1.00 89.56 103 PRO A C 1
ATOM 719 O O . PRO A 1 103 ? -8.408 -6.551 2.961 1.00 89.56 103 PRO A O 1
ATOM 722 N N . ASP A 1 104 ? -9.260 -5.881 0.986 1.00 90.88 104 ASP A N 1
ATOM 723 C CA . ASP A 1 104 ? -8.619 -6.934 0.199 1.00 90.88 104 ASP A CA 1
ATOM 724 C C . ASP A 1 104 ? -7.198 -6.504 -0.181 1.00 90.88 104 ASP A C 1
ATOM 726 O O . ASP A 1 104 ? -6.999 -5.559 -0.945 1.00 90.88 104 ASP A O 1
ATOM 730 N N . LEU A 1 105 ? -6.206 -7.191 0.385 1.00 93.19 105 LEU A N 1
ATOM 731 C CA . LEU A 1 105 ? -4.788 -6.909 0.162 1.00 93.19 105 LEU A CA 1
ATOM 732 C C . LEU A 1 105 ? -4.161 -7.796 -0.921 1.00 93.19 105 LEU A C 1
ATOM 734 O O . LEU A 1 105 ? -3.008 -7.572 -1.287 1.00 93.19 105 LEU A O 1
ATOM 738 N N . GLY A 1 106 ? -4.893 -8.782 -1.451 1.00 93.94 106 GLY A N 1
ATOM 739 C CA . GLY A 1 106 ? -4.395 -9.658 -2.514 1.00 93.94 106 GLY A CA 1
ATOM 740 C C . GLY A 1 106 ? -3.975 -8.875 -3.765 1.00 93.94 106 GLY A C 1
ATOM 741 O O . GLY A 1 106 ? -2.824 -8.999 -4.190 1.00 93.94 106 GLY A O 1
ATOM 742 N N . PRO A 1 107 ? -4.848 -8.008 -4.314 1.00 94.50 107 PRO A N 1
ATOM 743 C CA . PRO A 1 107 ? -4.508 -7.153 -5.450 1.00 94.50 107 PRO A CA 1
ATOM 744 C C . PRO A 1 107 ? -3.353 -6.187 -5.161 1.00 94.50 107 PRO A C 1
ATOM 746 O O . PRO A 1 107 ? -2.540 -5.922 -6.041 1.00 94.50 107 PRO A O 1
ATOM 749 N N . VAL A 1 108 ? -3.253 -5.689 -3.923 1.00 92.69 108 VAL A N 1
ATOM 750 C CA . VAL A 1 108 ? -2.180 -4.777 -3.499 1.00 92.69 108 VAL A CA 1
ATOM 751 C C . VAL A 1 108 ? -0.824 -5.483 -3.543 1.00 92.69 108 VAL A C 1
ATOM 753 O O . VAL A 1 108 ? 0.124 -4.961 -4.125 1.00 92.69 108 VAL A O 1
ATOM 756 N N . SER A 1 109 ? -0.741 -6.693 -2.982 1.00 91.38 109 SER A N 1
ATOM 757 C CA . SER A 1 109 ? 0.485 -7.496 -3.001 1.00 91.38 109 SER A CA 1
ATOM 758 C C . SER A 1 109 ? 0.896 -7.880 -4.423 1.00 91.38 109 SER A C 1
ATOM 760 O O . SER A 1 109 ? 2.071 -7.787 -4.759 1.00 91.38 109 SER A O 1
ATOM 762 N N . ALA A 1 110 ? -0.059 -8.283 -5.266 1.00 90.75 110 ALA A N 1
ATOM 763 C CA . ALA A 1 110 ? 0.227 -8.667 -6.647 1.00 90.75 110 ALA A CA 1
ATOM 764 C C . ALA A 1 110 ? 0.782 -7.490 -7.468 1.00 90.75 110 ALA A C 1
ATOM 766 O O . ALA A 1 110 ? 1.792 -7.633 -8.153 1.00 90.75 110 ALA A O 1
ATOM 767 N N . ALA A 1 111 ? 0.170 -6.309 -7.349 1.00 91.06 111 ALA A N 1
ATOM 768 C CA . ALA A 1 111 ? 0.639 -5.121 -8.051 1.00 91.06 111 ALA A CA 1
ATOM 769 C C . ALA A 1 111 ? 2.007 -4.637 -7.536 1.00 91.06 111 ALA A C 1
ATOM 771 O O . ALA A 1 111 ? 2.844 -4.199 -8.324 1.00 91.06 111 ALA A O 1
ATOM 772 N N . ALA A 1 112 ? 2.275 -4.757 -6.231 1.00 88.25 112 ALA A N 1
ATOM 773 C CA . ALA A 1 112 ? 3.588 -4.458 -5.661 1.00 88.25 112 ALA A CA 1
ATOM 774 C C . ALA A 1 112 ? 4.692 -5.379 -6.217 1.00 88.25 112 ALA A C 1
ATOM 776 O O . ALA A 1 112 ? 5.783 -4.905 -6.548 1.00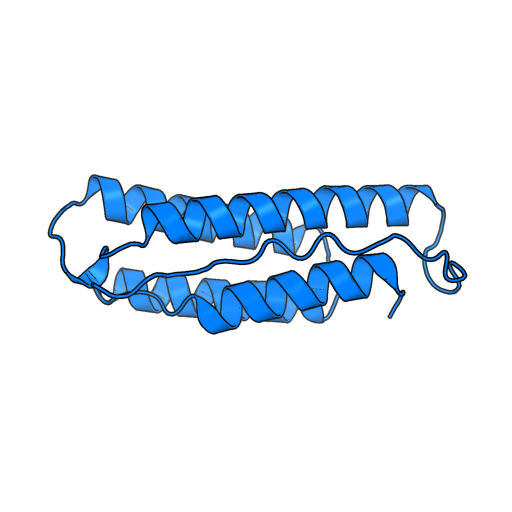 88.25 112 ALA A O 1
ATOM 777 N N . ASP A 1 113 ? 4.399 -6.671 -6.392 1.00 88.12 113 ASP A N 1
ATOM 778 C CA . ASP A 1 113 ? 5.317 -7.610 -7.043 1.00 88.12 113 ASP A CA 1
ATOM 779 C C . ASP A 1 113 ? 5.577 -7.224 -8.504 1.00 88.12 113 ASP A C 1
ATOM 781 O O . ASP A 1 113 ? 6.715 -7.291 -8.975 1.00 88.12 113 ASP A O 1
ATOM 785 N N . ASP A 1 114 ? 4.550 -6.790 -9.233 1.00 87.75 114 ASP A N 1
ATOM 786 C CA . ASP A 1 114 ? 4.700 -6.357 -10.623 1.00 87.75 114 ASP A CA 1
ATOM 787 C C . ASP A 1 114 ? 5.485 -5.042 -10.738 1.00 87.75 114 ASP A C 1
ATOM 789 O O . ASP A 1 114 ? 6.306 -4.889 -11.648 1.00 87.75 114 ASP A O 1
ATOM 793 N N . VAL A 1 115 ? 5.357 -4.134 -9.763 1.00 86.31 115 VAL A N 1
ATOM 794 C CA . VAL A 1 115 ? 6.243 -2.967 -9.637 1.00 86.31 115 VAL A CA 1
ATOM 795 C C . VAL A 1 115 ? 7.695 -3.418 -9.473 1.00 86.31 115 VAL A C 1
ATOM 797 O O . VAL A 1 115 ? 8.562 -2.965 -10.222 1.00 86.31 115 VAL A O 1
ATOM 800 N N . ALA A 1 116 ? 7.979 -4.352 -8.562 1.00 84.25 116 ALA A N 1
ATOM 801 C CA . ALA A 1 116 ? 9.335 -4.865 -8.369 1.00 84.25 116 ALA A CA 1
ATOM 802 C C . ALA A 1 116 ? 9.890 -5.546 -9.637 1.00 84.25 116 ALA A C 1
ATOM 804 O O . ALA A 1 116 ? 11.049 -5.330 -10.009 1.00 84.25 116 ALA A O 1
ATOM 805 N N . LYS A 1 117 ? 9.062 -6.318 -10.352 1.00 82.81 117 LYS A N 1
ATOM 806 C CA . LYS A 1 117 ? 9.434 -6.938 -11.636 1.00 82.81 117 LYS A CA 1
ATOM 807 C C . LYS A 1 117 ? 9.727 -5.895 -12.712 1.00 82.81 117 LYS A C 1
ATOM 809 O O . LYS A 1 117 ? 10.742 -6.003 -13.394 1.00 82.81 117 LYS A O 1
ATOM 814 N N . SER A 1 118 ? 8.898 -4.862 -12.835 1.00 82.00 118 SER A N 1
ATOM 815 C CA . SER A 1 118 ? 9.102 -3.796 -13.825 1.00 82.00 118 SER A CA 1
ATOM 816 C C . SER A 1 118 ? 10.370 -2.976 -13.547 1.00 82.00 118 SER A C 1
ATOM 818 O O . SER A 1 118 ? 11.110 -2.651 -14.474 1.00 82.00 118 SER A O 1
ATOM 820 N N . CYS A 1 119 ? 10.687 -2.720 -12.270 1.00 77.44 119 CYS A N 1
ATOM 821 C CA . CYS A 1 119 ? 11.930 -2.061 -11.863 1.00 77.44 119 CYS A CA 1
ATOM 822 C C . CYS A 1 119 ? 13.183 -2.920 -12.102 1.00 77.44 119 CYS A C 1
ATOM 824 O O . CYS A 1 119 ? 14.282 -2.371 -12.174 1.00 77.44 119 CYS A O 1
ATOM 826 N N . THR A 1 120 ? 13.043 -4.247 -12.189 1.00 69.56 120 THR A N 1
ATOM 827 C CA . THR A 1 120 ? 14.168 -5.173 -12.402 1.00 69.56 120 THR A CA 1
ATOM 828 C C . THR A 1 120 ? 14.375 -5.539 -13.867 1.00 69.56 120 THR A C 1
ATOM 830 O O . THR A 1 120 ? 15.519 -5.740 -14.265 1.00 69.56 120 THR A O 1
ATOM 833 N N . HIS A 1 121 ? 13.310 -5.594 -14.672 1.00 60.84 121 HIS A N 1
ATOM 834 C CA . HIS A 1 121 ? 13.388 -6.088 -16.049 1.00 60.84 121 HIS A CA 1
ATOM 835 C C . HIS A 1 121 ? 13.254 -5.011 -17.133 1.00 60.84 121 HIS A C 1
ATOM 837 O O . HIS A 1 121 ? 13.588 -5.302 -18.276 1.00 60.84 121 HIS A O 1
ATOM 843 N N . GLY A 1 122 ? 12.873 -3.769 -16.803 1.00 51.75 122 GLY A N 1
ATOM 844 C CA . GLY A 1 122 ? 12.527 -2.773 -17.824 1.00 51.75 122 GLY A CA 1
ATOM 845 C C . GLY A 1 122 ? 11.230 -3.172 -18.538 1.00 51.75 122 GLY A C 1
ATOM 846 O O . GLY A 1 122 ? 10.978 -4.351 -18.763 1.00 51.75 122 GLY A O 1
ATOM 847 N N . ALA A 1 123 ? 10.356 -2.202 -18.795 1.00 44.38 123 ALA A N 1
ATOM 848 C CA . ALA A 1 123 ? 9.079 -2.451 -19.466 1.00 44.38 123 ALA A CA 1
ATOM 849 C C . ALA A 1 123 ? 9.258 -3.084 -20.857 1.00 44.38 123 ALA A C 1
ATOM 851 O O . ALA A 1 123 ? 10.200 -2.664 -21.570 1.00 44.38 123 ALA A O 1
#

pLDDT: mean 79.27, std 17.23, range [34.94, 95.88]

Radius of gyration: 15.72 Å; chains: 1; bounding box: 39×33×40 Å

Sequence (123 aa):
MRRLAGGVALLALVGAALVGCSSAQQAVSCGKTAISIAGDVQDLGDSATNVGQLTDQARRQRTADALKKLADDAGKLKGNGAAEDLDKAVRNAQQGLADGKQPDLGPVSAAADDVAKSCTHGA

Foldseek 3Di:
DDDPPPDDDPDDQDDDDPPADPDPVVLVVLQVLLVVLVVLLVQLVVLLVCQLVDPPPVSLVSNLVSLVVNLVSLVVVPPDVLSVQLNVLSVQQNVCSVVSHRGDCPSNVVSSVVSNVCSRHPD